Protein AF-A0A0M8T555-F1 (afdb_monomer_lite)

Sequence (77 aa):
MLKDGGSAAARQSVLEIFHKLGTTGEGIERYRMVALAVPPEADLPRIRKLLEHGAAEGWWHWEEGCVTAAWRSMATD

Secondary structure (DSSP, 8-state):
-GGGTT-HHHHHHHHHHHHTTT-EEEEEGGGTEEEEE--TTS-HHHHHHHHHHHHHTTS------S--HHHHTT---

Structure (mmCIF, N/CA/C/O backbone):
data_AF-A0A0M8T555-F1
#
_entry.id   AF-A0A0M8T555-F1
#
loop_
_atom_site.group_PDB
_atom_site.id
_atom_site.type_symbol
_atom_site.label_atom_id
_atom_site.label_alt_id
_atom_site.label_comp_id
_atom_site.label_asym_id
_atom_site.label_entity_id
_atom_site.label_seq_id
_atom_site.pdbx_PDB_ins_code
_atom_site.Cartn_x
_atom_site.Cartn_y
_atom_site.Cartn_z
_atom_site.occupancy
_atom_site.B_iso_or_equiv
_atom_site.auth_seq_id
_atom_site.auth_comp_id
_atom_site.auth_asym_id
_atom_site.auth_atom_id
_atom_site.pdbx_PDB_model_num
ATOM 1 N N . MET A 1 1 ? -1.454 4.424 9.405 1.00 54.25 1 MET A N 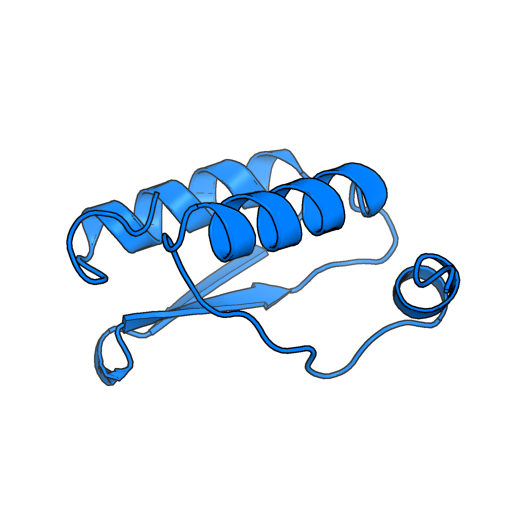1
ATOM 2 C CA . MET A 1 1 ? -2.543 3.414 9.317 1.00 54.25 1 MET A CA 1
ATOM 3 C C . MET A 1 1 ? -3.853 4.145 9.108 1.00 54.25 1 MET A C 1
ATOM 5 O O . MET A 1 1 ? -4.031 5.185 9.730 1.00 54.25 1 MET A O 1
ATOM 9 N N . LEU A 1 2 ? -4.759 3.642 8.267 1.00 58.78 2 LEU A N 1
ATOM 10 C CA . LEU A 1 2 ? -5.993 4.356 7.912 1.00 58.78 2 LEU A CA 1
ATOM 11 C C . LEU A 1 2 ? -7.090 4.294 9.001 1.00 58.78 2 LEU A C 1
ATOM 13 O O . LEU A 1 2 ? -8.267 4.171 8.703 1.00 58.78 2 LEU A O 1
ATOM 17 N N . LYS A 1 3 ? -6.701 4.386 10.278 1.00 62.41 3 LYS A N 1
ATOM 18 C CA . LYS A 1 3 ? -7.603 4.256 11.435 1.00 62.41 3 LYS A CA 1
ATOM 19 C C . LYS A 1 3 ? -8.518 5.472 11.623 1.00 62.41 3 LYS A C 1
ATOM 21 O O . LYS A 1 3 ? -9.633 5.324 12.103 1.00 62.41 3 LYS A O 1
ATOM 26 N N . ASP A 1 4 ? -8.103 6.643 11.140 1.00 72.31 4 ASP A N 1
ATOM 27 C CA . ASP A 1 4 ? -8.832 7.907 11.326 1.00 72.31 4 ASP A CA 1
ATOM 28 C C . ASP A 1 4 ? -9.713 8.260 10.115 1.00 72.31 4 ASP A C 1
ATOM 30 O O . ASP A 1 4 ? -9.787 9.413 9.685 1.00 72.31 4 ASP A O 1
ATOM 34 N N . GLY A 1 5 ? -10.314 7.245 9.485 1.00 74.19 5 GLY A N 1
ATOM 35 C CA . GLY A 1 5 ? -11.261 7.430 8.384 1.00 74.19 5 GLY A CA 1
ATOM 36 C C . GLY A 1 5 ? -10.672 8.099 7.139 1.00 74.19 5 GLY A C 1
ATOM 37 O O . GLY A 1 5 ? -11.399 8.818 6.455 1.00 74.19 5 GLY A O 1
ATOM 38 N N . GLY A 1 6 ? -9.380 7.894 6.851 1.00 82.06 6 GLY A N 1
ATOM 39 C CA . GLY A 1 6 ? -8.729 8.385 5.628 1.00 82.06 6 GLY A CA 1
ATOM 40 C C . GLY A 1 6 ? -8.203 9.822 5.663 1.00 82.06 6 GLY A C 1
ATOM 41 O O . GLY A 1 6 ? -8.028 10.437 4.605 1.00 82.06 6 GLY A O 1
ATOM 42 N N . SER A 1 7 ? -7.939 10.359 6.858 1.00 90.62 7 SER A N 1
ATOM 43 C CA . SER A 1 7 ? -7.317 11.677 7.044 1.00 90.62 7 SER A CA 1
ATOM 44 C C . SER A 1 7 ? -6.017 11.850 6.237 1.00 90.62 7 SER A C 1
ATOM 46 O O . SER A 1 7 ? -5.391 10.882 5.792 1.00 90.62 7 SER A O 1
ATOM 48 N N . ALA A 1 8 ? -5.585 13.099 6.038 1.00 92.88 8 ALA A N 1
ATOM 49 C CA . ALA A 1 8 ? -4.327 13.388 5.346 1.00 92.88 8 ALA A CA 1
ATOM 50 C C . ALA A 1 8 ? -3.127 12.711 6.035 1.00 92.88 8 ALA A C 1
ATOM 52 O O . ALA A 1 8 ? -2.343 12.033 5.375 1.00 92.88 8 ALA A O 1
ATOM 53 N N . ALA A 1 9 ? -3.040 12.803 7.366 1.00 93.00 9 ALA A N 1
ATOM 54 C CA . ALA A 1 9 ? -1.989 12.154 8.149 1.00 93.00 9 ALA A CA 1
ATOM 55 C C . ALA A 1 9 ? -2.035 10.622 8.028 1.00 93.00 9 ALA A C 1
ATOM 57 O O . ALA A 1 9 ? -1.001 9.967 7.896 1.00 93.00 9 ALA A O 1
ATOM 58 N N . ALA A 1 10 ? -3.237 10.042 8.014 1.00 91.75 10 ALA A N 1
ATOM 59 C CA . ALA A 1 10 ? -3.412 8.609 7.849 1.00 91.75 10 ALA A CA 1
ATOM 60 C C . ALA A 1 10 ? -2.913 8.116 6.480 1.00 91.75 10 ALA A C 1
ATOM 62 O O . ALA A 1 10 ? -2.188 7.120 6.424 1.00 91.75 10 ALA A O 1
ATOM 63 N N . ARG A 1 11 ? -3.255 8.829 5.396 1.00 95.00 11 ARG A N 1
ATOM 64 C CA . ARG A 1 11 ? -2.773 8.536 4.035 1.00 95.00 11 ARG A CA 1
ATOM 65 C C . ARG A 1 11 ? -1.262 8.722 3.917 1.00 95.00 11 ARG A C 1
ATOM 67 O O . ARG A 1 11 ? -0.591 7.847 3.378 1.00 95.00 11 ARG A O 1
ATOM 74 N N . GLN A 1 12 ? -0.722 9.793 4.493 1.00 96.06 12 GLN A N 1
ATOM 75 C CA . GLN A 1 12 ? 0.718 10.055 4.512 1.00 96.06 12 GLN A CA 1
ATOM 76 C C . GLN A 1 12 ? 1.492 8.940 5.233 1.00 96.06 12 GLN A C 1
ATOM 78 O O . GLN A 1 12 ? 2.466 8.415 4.704 1.00 96.06 12 GLN A O 1
ATOM 83 N N . SER A 1 13 ? 0.999 8.488 6.388 1.00 94.62 13 SER A N 1
ATOM 84 C CA . SER A 1 13 ? 1.586 7.359 7.117 1.00 94.62 13 SER A CA 1
ATOM 85 C C . SER A 1 13 ? 1.579 6.061 6.300 1.00 94.62 13 SER A C 1
ATOM 87 O O . SER A 1 13 ? 2.533 5.291 6.375 1.00 94.62 13 SER A O 1
ATOM 89 N N . VAL A 1 14 ? 0.521 5.795 5.525 1.00 95.12 14 VAL A N 1
ATOM 90 C CA . VAL A 1 14 ? 0.476 4.632 4.621 1.00 95.12 14 VAL A CA 1
ATOM 91 C C . VAL A 1 14 ? 1.545 4.768 3.534 1.00 95.12 14 VAL A C 1
ATOM 93 O O . VAL A 1 14 ? 2.347 3.851 3.373 1.00 95.12 14 VAL A O 1
ATOM 96 N N . LEU A 1 15 ? 1.621 5.917 2.855 1.00 97.50 15 LEU A N 1
ATOM 97 C CA . LEU A 1 15 ? 2.633 6.179 1.824 1.00 97.50 15 LEU A CA 1
ATOM 98 C C . LEU A 1 15 ? 4.059 5.968 2.345 1.00 97.50 15 LEU A C 1
ATOM 100 O O . LEU A 1 15 ? 4.846 5.277 1.708 1.00 97.50 15 LEU A O 1
ATOM 104 N N . GLU A 1 16 ? 4.383 6.485 3.529 1.00 97.88 16 GLU A N 1
ATOM 105 C CA . GLU A 1 16 ? 5.710 6.332 4.138 1.00 97.88 16 GLU A CA 1
ATOM 106 C C . GLU A 1 16 ? 6.058 4.882 4.485 1.00 97.88 16 GLU A C 1
ATOM 108 O O . GLU A 1 16 ? 7.215 4.473 4.366 1.00 97.88 16 GLU A O 1
ATOM 113 N N . ILE A 1 17 ? 5.077 4.093 4.932 1.00 97.12 17 ILE A N 1
ATOM 114 C CA . ILE A 1 17 ? 5.290 2.679 5.251 1.00 97.12 17 ILE A CA 1
ATOM 115 C C . ILE A 1 17 ? 5.573 1.887 3.974 1.00 97.12 17 ILE A C 1
ATOM 117 O O . ILE A 1 17 ? 6.552 1.146 3.932 1.00 97.12 17 ILE A O 1
ATOM 121 N N . PHE A 1 18 ? 4.747 2.052 2.940 1.00 97.69 18 PHE A N 1
ATOM 122 C CA . PHE A 1 18 ? 4.914 1.319 1.684 1.00 97.69 18 PHE A CA 1
ATOM 123 C C . PHE A 1 18 ? 6.139 1.800 0.891 1.00 97.69 18 PHE A C 1
ATOM 125 O O . PHE A 1 18 ? 6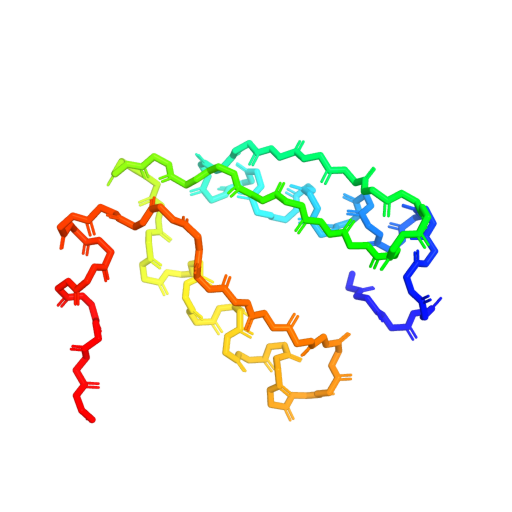.826 0.985 0.279 1.00 97.69 18 PHE A O 1
ATOM 132 N N . HIS A 1 19 ? 6.517 3.075 1.010 1.00 98.19 19 HIS A N 1
ATOM 133 C CA . HIS A 1 19 ? 7.747 3.590 0.411 1.00 98.19 19 HIS A CA 1
ATOM 134 C C . HIS A 1 19 ? 9.001 2.856 0.909 1.00 98.19 19 HIS A C 1
ATOM 136 O O . HIS A 1 19 ? 9.882 2.524 0.120 1.00 98.19 19 HIS A O 1
ATOM 142 N N . LYS A 1 20 ? 9.052 2.499 2.201 1.00 98.12 20 LYS A N 1
ATOM 143 C CA . LYS A 1 20 ? 10.146 1.686 2.772 1.00 98.12 20 LYS A CA 1
ATOM 144 C C . LYS A 1 20 ? 10.216 0.267 2.198 1.00 98.12 20 LYS A C 1
ATOM 146 O O . LYS A 1 20 ? 11.222 -0.405 2.397 1.00 98.12 20 LYS A O 1
ATOM 151 N N . LEU A 1 21 ? 9.162 -0.186 1.521 1.00 97.81 21 LEU A N 1
ATOM 152 C CA . LEU A 1 21 ? 9.090 -1.478 0.836 1.00 97.81 21 LEU A CA 1
ATOM 153 C C . LEU A 1 21 ? 9.390 -1.365 -0.667 1.00 97.81 21 LEU A C 1
ATOM 155 O O . LEU A 1 21 ? 9.288 -2.358 -1.380 1.00 97.81 21 LEU A O 1
ATOM 159 N N . GLY A 1 22 ? 9.768 -0.177 -1.149 1.00 97.94 22 GLY A N 1
ATOM 160 C CA . GLY A 1 22 ? 10.139 0.059 -2.545 1.00 97.94 22 GLY A CA 1
ATOM 161 C C . GLY A 1 22 ? 9.001 0.558 -3.436 1.00 97.94 22 GLY A C 1
ATOM 162 O O . GLY A 1 22 ? 9.164 0.583 -4.652 1.00 97.94 22 GLY A O 1
ATOM 163 N N . THR A 1 23 ? 7.858 0.966 -2.875 1.00 97.88 23 THR A N 1
ATOM 164 C CA . THR A 1 23 ? 6.768 1.553 -3.670 1.00 97.88 23 THR A CA 1
ATOM 165 C C . THR A 1 23 ? 6.924 3.066 -3.838 1.00 97.88 23 THR A C 1
ATOM 167 O O . THR A 1 23 ? 7.577 3.760 -3.050 1.00 97.88 23 THR A O 1
ATOM 170 N N . THR A 1 24 ? 6.214 3.609 -4.820 1.00 98.06 24 THR A N 1
ATOM 171 C CA . THR A 1 24 ? 5.806 5.022 -4.841 1.00 98.06 24 THR A CA 1
ATOM 172 C C . THR A 1 24 ? 4.282 5.102 -4.792 1.00 98.06 24 THR A C 1
ATOM 174 O O . THR A 1 24 ? 3.600 4.076 -4.828 1.00 98.06 24 THR A O 1
ATOM 177 N N . GLY A 1 25 ? 3.718 6.297 -4.643 1.00 96.69 25 GLY A N 1
ATOM 178 C CA . GLY A 1 25 ? 2.270 6.443 -4.614 1.00 96.69 25 GLY A CA 1
ATOM 179 C C . GLY A 1 25 ? 1.803 7.858 -4.330 1.00 96.69 25 GLY A C 1
ATOM 180 O O . GLY A 1 25 ? 2.604 8.751 -4.054 1.00 96.69 25 GLY A O 1
ATOM 181 N N . GLU A 1 26 ? 0.489 8.035 -4.365 1.00 97.69 26 GLU A N 1
ATOM 182 C CA . GLU A 1 26 ? -0.181 9.302 -4.092 1.00 97.69 26 GLU A CA 1
ATOM 183 C C . GLU A 1 26 ? -1.413 9.112 -3.203 1.00 97.69 26 GLU A C 1
ATOM 185 O O . GLU A 1 26 ? -2.088 8.081 -3.232 1.00 97.69 26 GLU A O 1
ATOM 190 N N . GLY A 1 27 ? -1.714 10.126 -2.391 1.00 96.38 27 GLY A N 1
ATOM 191 C CA . GLY A 1 27 ? -2.921 10.169 -1.574 1.00 96.38 27 GLY A CA 1
ATOM 192 C C . GLY A 1 27 ? -4.025 10.948 -2.282 1.00 96.38 27 GLY A C 1
ATOM 193 O O . GLY A 1 27 ? -3.877 12.139 -2.530 1.00 96.38 27 GLY A O 1
ATOM 194 N N . ILE A 1 28 ? -5.179 10.325 -2.507 1.00 95.44 28 ILE A N 1
ATOM 195 C CA . ILE A 1 28 ? -6.301 10.934 -3.229 1.00 95.44 28 ILE A CA 1
ATOM 196 C C . IL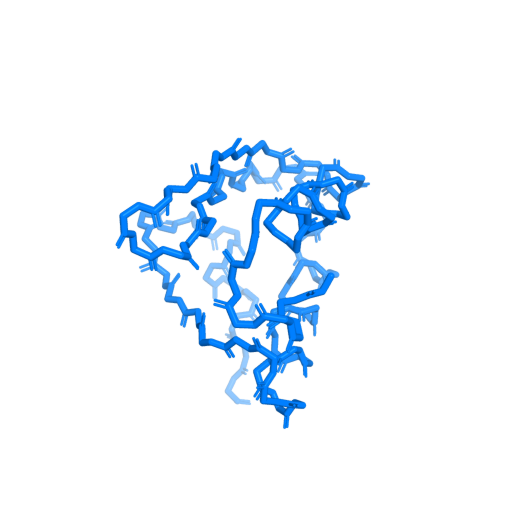E A 1 28 ? -7.386 11.336 -2.229 1.00 95.44 28 ILE A C 1
ATOM 198 O O . ILE A 1 28 ? -8.127 10.500 -1.711 1.00 95.44 28 ILE A O 1
ATOM 202 N N . GLU A 1 29 ? -7.468 12.633 -1.929 1.00 93.12 29 GLU A N 1
ATOM 203 C CA . GLU A 1 29 ? -8.290 13.162 -0.829 1.00 93.12 29 GLU A CA 1
ATOM 204 C C . GLU A 1 29 ? -9.778 12.917 -1.006 1.00 93.12 29 GLU A C 1
ATOM 206 O O . GLU A 1 29 ? -10.419 12.392 -0.097 1.00 93.12 29 GLU A O 1
ATOM 211 N N . ARG A 1 30 ? -10.303 13.222 -2.194 1.00 93.62 30 ARG A N 1
ATOM 212 C CA . ARG A 1 30 ? -11.721 13.053 -2.532 1.00 93.62 30 ARG A CA 1
ATOM 213 C C . ARG A 1 30 ? -12.250 11.655 -2.203 1.00 93.62 30 ARG A C 1
ATOM 215 O O . ARG A 1 30 ? -13.401 11.525 -1.800 1.00 93.62 30 ARG A O 1
ATOM 222 N N . TYR A 1 31 ? -11.418 10.631 -2.384 1.00 91.25 31 TYR A N 1
ATOM 223 C CA . TYR A 1 31 ? -11.792 9.229 -2.191 1.00 91.25 31 TYR A CA 1
ATOM 224 C C . TYR A 1 31 ? -11.196 8.619 -0.930 1.00 91.25 31 TYR A C 1
ATOM 226 O O . TYR A 1 31 ? -11.425 7.444 -0.663 1.00 91.25 31 TYR A O 1
ATOM 234 N N . ARG A 1 32 ? -10.435 9.402 -0.151 1.00 92.06 32 ARG A N 1
ATOM 235 C CA . ARG A 1 32 ? -9.745 8.924 1.051 1.00 92.06 32 ARG A CA 1
ATOM 236 C C . ARG A 1 32 ? -8.880 7.685 0.780 1.00 92.06 32 ARG A C 1
ATOM 238 O O . ARG A 1 32 ? -8.774 6.790 1.612 1.00 92.06 32 ARG A O 1
ATOM 245 N N . MET A 1 33 ? -8.245 7.674 -0.389 1.00 94.88 33 MET A N 1
ATOM 246 C CA . MET A 1 33 ? -7.528 6.529 -0.945 1.00 94.88 33 MET A CA 1
ATOM 247 C C . MET A 1 33 ? -6.029 6.809 -1.037 1.00 94.88 33 MET A C 1
ATOM 249 O O . MET A 1 33 ? -5.595 7.964 -1.052 1.00 94.88 33 MET A O 1
ATOM 253 N N . VAL A 1 34 ? -5.244 5.741 -1.119 1.00 96.62 34 VAL A N 1
ATOM 254 C CA . VAL A 1 34 ? -3.848 5.777 -1.550 1.00 96.62 34 VAL A CA 1
ATOM 255 C C . VAL A 1 34 ? -3.725 4.907 -2.795 1.00 96.62 34 VAL A C 1
ATOM 257 O O . VAL A 1 34 ? -4.143 3.754 -2.766 1.00 96.62 34 VAL A O 1
ATOM 260 N N . ALA A 1 35 ? -3.165 5.456 -3.870 1.00 97.12 35 ALA A N 1
ATOM 261 C CA . ALA A 1 35 ? -2.767 4.687 -5.043 1.00 97.12 35 ALA A CA 1
ATOM 262 C C . ALA A 1 35 ? -1.272 4.378 -4.932 1.00 97.12 35 ALA A C 1
ATOM 264 O O . ALA A 1 35 ? -0.470 5.290 -4.728 1.00 97.12 35 ALA A O 1
ATOM 265 N N . LEU A 1 36 ? -0.900 3.102 -5.033 1.00 97.94 36 LEU A N 1
ATOM 266 C CA . LEU A 1 36 ? 0.488 2.649 -4.949 1.00 97.94 36 LEU A CA 1
ATOM 267 C C . LEU A 1 36 ? 0.950 2.139 -6.312 1.00 97.94 36 LEU A C 1
ATOM 269 O O . LEU A 1 36 ? 0.284 1.307 -6.925 1.00 97.94 36 LEU A O 1
ATOM 273 N N . ALA A 1 37 ? 2.120 2.591 -6.751 1.00 97.44 37 ALA A N 1
ATOM 274 C CA . ALA A 1 37 ? 2.860 1.960 -7.830 1.00 97.44 37 ALA A CA 1
ATOM 275 C C . ALA A 1 37 ? 3.868 0.982 -7.216 1.00 97.44 37 ALA A C 1
ATOM 277 O O . ALA A 1 37 ? 4.752 1.374 -6.446 1.00 97.44 37 ALA A O 1
ATOM 278 N N . VAL A 1 38 ? 3.711 -0.299 -7.547 1.00 96.88 38 VAL A N 1
ATOM 279 C CA . VAL A 1 38 ? 4.533 -1.394 -7.024 1.00 96.88 38 VAL A CA 1
ATOM 280 C C . VAL A 1 38 ? 5.431 -1.922 -8.151 1.00 96.88 38 VAL A C 1
ATOM 282 O O . VAL A 1 38 ? 4.950 -2.678 -8.999 1.00 96.88 38 VAL A O 1
ATOM 285 N N . PRO A 1 39 ? 6.712 -1.514 -8.217 1.00 94.69 39 PRO A N 1
ATOM 286 C CA . PRO A 1 39 ? 7.648 -2.060 -9.195 1.00 94.69 39 PRO A CA 1
ATOM 287 C C . PRO A 1 39 ? 8.001 -3.521 -8.853 1.00 94.69 39 PRO A C 1
ATOM 289 O O . PRO A 1 39 ? 7.884 -3.923 -7.694 1.00 94.69 39 PRO A O 1
ATOM 292 N N . PRO A 1 40 ? 8.427 -4.339 -9.831 1.00 90.56 40 PRO A N 1
ATOM 293 C CA . PRO A 1 40 ? 8.711 -5.758 -9.604 1.00 90.56 40 PRO A CA 1
ATOM 294 C C . PRO A 1 40 ? 9.880 -6.023 -8.639 1.00 90.56 40 PRO A C 1
ATOM 296 O O . PRO A 1 40 ? 9.964 -7.116 -8.090 1.00 90.56 40 PRO A O 1
ATOM 299 N N . GLU A 1 41 ? 10.755 -5.043 -8.408 1.00 92.88 41 GLU A N 1
ATOM 300 C CA . GLU A 1 41 ? 11.889 -5.117 -7.477 1.00 92.88 41 GLU A CA 1
ATOM 301 C C . GLU A 1 41 ? 11.513 -4.786 -6.023 1.00 92.88 41 GLU A C 1
ATOM 303 O O . GLU A 1 41 ? 12.347 -4.924 -5.126 1.00 92.88 41 GLU A O 1
ATOM 308 N N . ALA A 1 42 ? 10.287 -4.315 -5.775 1.00 96.75 42 ALA A N 1
ATOM 309 C CA . ALA A 1 42 ? 9.804 -4.033 -4.429 1.00 96.75 42 ALA A CA 1
ATOM 310 C C . ALA A 1 42 ? 9.694 -5.318 -3.584 1.00 96.75 42 ALA A C 1
ATOM 312 O O . ALA A 1 42 ? 9.655 -6.433 -4.106 1.00 96.75 42 ALA A O 1
ATOM 313 N N . ASP A 1 43 ? 9.589 -5.172 -2.260 1.00 97.00 43 ASP A N 1
ATOM 314 C CA . ASP A 1 43 ? 9.373 -6.300 -1.340 1.00 97.00 43 ASP A CA 1
ATOM 315 C C . ASP A 1 43 ? 7.915 -6.786 -1.428 1.00 97.00 43 ASP A C 1
ATOM 317 O O . ASP A 1 43 ? 7.084 -6.531 -0.550 1.00 97.00 43 ASP A O 1
ATOM 321 N N . LEU A 1 44 ? 7.586 -7.450 -2.542 1.00 95.75 44 LEU A N 1
ATOM 322 C CA . LEU A 1 44 ? 6.224 -7.866 -2.861 1.00 95.75 44 LEU A CA 1
ATOM 323 C C . LEU A 1 44 ? 5.604 -8.736 -1.748 1.00 95.75 44 LEU A C 1
ATOM 325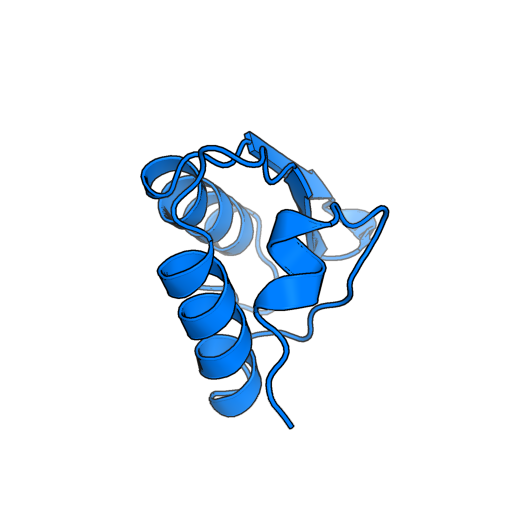 O O . LEU A 1 44 ? 4.493 -8.403 -1.318 1.00 95.75 44 LEU A O 1
ATOM 329 N N . PRO A 1 45 ? 6.285 -9.774 -1.197 1.00 95.75 45 PRO A N 1
ATOM 330 C CA . PRO A 1 45 ? 5.756 -10.585 -0.093 1.00 95.75 45 PRO A CA 1
ATOM 331 C C . PRO A 1 45 ? 5.321 -9.759 1.112 1.00 95.75 45 PRO A C 1
ATOM 333 O O . PRO A 1 45 ? 4.242 -9.977 1.671 1.00 95.75 45 PRO A O 1
ATOM 336 N N . ARG A 1 46 ? 6.133 -8.776 1.506 1.00 96.75 46 ARG A N 1
ATOM 337 C CA . ARG A 1 46 ? 5.820 -7.931 2.654 1.00 96.75 46 ARG A CA 1
ATOM 338 C C . ARG A 1 46 ? 4.717 -6.923 2.359 1.00 96.75 46 ARG A C 1
ATOM 340 O O . ARG A 1 46 ? 3.891 -6.678 3.238 1.00 96.75 46 ARG A O 1
ATOM 347 N N . ILE A 1 47 ? 4.680 -6.376 1.143 1.00 96.81 47 ILE A N 1
ATOM 348 C CA . ILE A 1 47 ? 3.608 -5.489 0.671 1.00 96.81 47 ILE A CA 1
ATOM 349 C C . ILE A 1 47 ? 2.264 -6.216 0.744 1.00 96.81 47 ILE A C 1
ATOM 351 O O . ILE A 1 47 ? 1.335 -5.708 1.372 1.00 96.81 47 ILE A O 1
ATOM 355 N N . ARG A 1 48 ? 2.169 -7.425 0.177 1.00 95.31 48 ARG A N 1
ATOM 356 C CA . ARG A 1 48 ? 0.923 -8.205 0.171 1.00 95.31 48 ARG A CA 1
ATOM 357 C C . ARG A 1 48 ? 0.465 -8.560 1.582 1.00 95.31 48 ARG A C 1
ATOM 359 O O . ARG A 1 48 ? -0.673 -8.268 1.939 1.00 95.31 48 ARG A O 1
ATOM 366 N N . LYS A 1 49 ? 1.379 -9.050 2.427 1.00 95.88 49 LYS A N 1
ATOM 367 C CA . LYS A 1 49 ? 1.084 -9.342 3.837 1.00 95.88 49 LYS A CA 1
ATOM 368 C C . LYS A 1 49 ? 0.540 -8.121 4.584 1.00 95.88 49 LYS A C 1
ATOM 370 O O . LYS A 1 49 ? -0.358 -8.257 5.410 1.00 95.88 49 LYS A O 1
ATOM 375 N N . LEU A 1 50 ? 1.086 -6.930 4.330 1.00 96.12 50 LEU A N 1
ATOM 376 C CA . LEU A 1 50 ? 0.617 -5.707 4.978 1.00 96.12 50 LEU A CA 1
ATOM 377 C C . LEU A 1 50 ? -0.781 -5.307 4.491 1.00 96.12 50 LEU A C 1
ATOM 379 O O . LEU A 1 50 ? -1.612 -4.937 5.320 1.00 96.12 50 LEU A O 1
ATOM 383 N N . LEU A 1 51 ? -1.045 -5.399 3.183 1.00 95.81 51 LEU A N 1
ATOM 384 C CA . LEU A 1 51 ? -2.367 -5.135 2.603 1.00 95.81 51 LEU A CA 1
ATOM 3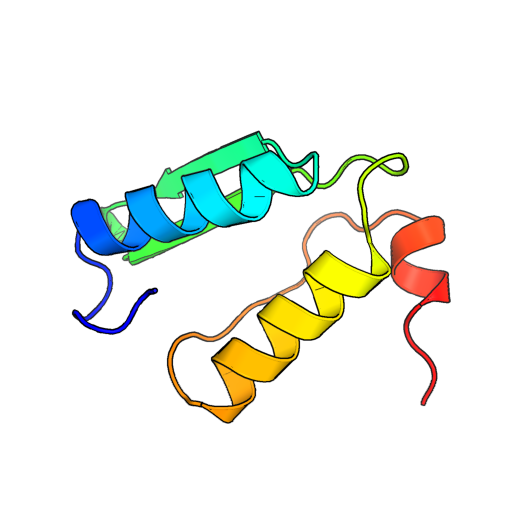85 C C . LEU A 1 51 ? -3.432 -6.067 3.188 1.00 95.81 51 LEU A C 1
ATOM 387 O O . LEU A 1 51 ? -4.460 -5.583 3.665 1.00 95.81 51 LEU A O 1
ATOM 391 N N . GLU A 1 52 ? -3.157 -7.373 3.209 1.00 95.62 52 GLU A N 1
ATOM 392 C CA . GLU A 1 52 ? -4.035 -8.408 3.766 1.00 95.62 52 GLU A CA 1
ATOM 393 C C . GLU A 1 52 ? -4.268 -8.208 5.266 1.00 95.62 52 GLU A C 1
ATOM 395 O O . GLU A 1 52 ? -5.411 -8.214 5.719 1.00 95.62 52 GLU A O 1
ATOM 400 N N . HIS A 1 53 ? -3.206 -7.958 6.039 1.00 94.94 53 HIS A N 1
ATOM 401 C CA . HIS A 1 53 ? -3.328 -7.714 7.474 1.00 94.94 53 HIS A CA 1
ATOM 402 C C . HIS A 1 53 ? -4.176 -6.474 7.772 1.00 94.94 53 HIS A C 1
ATOM 404 O O . HIS A 1 53 ? -5.072 -6.533 8.608 1.00 94.94 53 HIS A O 1
ATOM 410 N N . GLY A 1 54 ? -3.946 -5.364 7.066 1.00 93.69 54 GLY A N 1
ATOM 411 C CA . GLY A 1 54 ? -4.749 -4.161 7.271 1.00 93.69 54 GLY A CA 1
ATOM 412 C C . GLY A 1 54 ? -6.209 -4.323 6.849 1.00 93.69 54 GLY A C 1
ATOM 413 O O . GLY A 1 54 ? -7.076 -3.708 7.467 1.00 93.69 54 GLY A O 1
ATOM 414 N N . ALA A 1 55 ? -6.499 -5.184 5.868 1.00 94.75 55 ALA A N 1
ATOM 415 C CA . ALA A 1 55 ? -7.870 -5.551 5.528 1.00 94.75 55 ALA A CA 1
ATOM 416 C C . ALA A 1 55 ? -8.527 -6.407 6.620 1.00 94.75 55 ALA A C 1
ATOM 418 O O . ALA A 1 55 ? -9.651 -6.116 7.026 1.00 94.75 55 ALA A O 1
ATOM 419 N N . ALA A 1 56 ? -7.818 -7.411 7.147 1.00 95.75 56 ALA A N 1
ATOM 420 C CA . ALA A 1 56 ? -8.309 -8.267 8.229 1.00 95.75 56 ALA A CA 1
ATOM 421 C C . ALA A 1 56 ? -8.596 -7.482 9.522 1.00 95.75 56 ALA A C 1
ATOM 423 O O . ALA A 1 56 ? -9.569 -7.760 10.217 1.00 95.75 56 ALA A O 1
ATOM 424 N N . GLU A 1 57 ? -7.788 -6.463 9.814 1.00 93.75 57 GLU A N 1
ATOM 425 C CA . GLU A 1 57 ? -7.968 -5.568 10.964 1.00 93.75 57 GLU A CA 1
ATOM 426 C C . GLU A 1 57 ? -8.992 -4.442 10.715 1.00 93.75 57 GLU A C 1
ATOM 428 O O . GLU A 1 57 ? -9.191 -3.573 11.568 1.00 93.75 57 GLU A O 1
ATOM 433 N N . GLY A 1 58 ? -9.621 -4.409 9.534 1.00 91.50 58 GLY A N 1
ATOM 434 C CA . GLY A 1 58 ? -10.619 -3.403 9.169 1.00 91.50 58 GLY A CA 1
ATOM 435 C C . GLY A 1 58 ? -10.058 -1.989 9.002 1.00 91.50 58 GLY A C 1
ATOM 436 O O . GLY A 1 58 ? -10.802 -1.016 9.102 1.00 91.50 58 GLY A O 1
ATOM 437 N N . TRP A 1 59 ? -8.751 -1.837 8.768 1.00 92.12 59 TRP A N 1
ATOM 438 C CA . TRP A 1 59 ? -8.139 -0.523 8.553 1.00 92.12 59 TRP A CA 1
ATOM 439 C C . TRP A 1 59 ? -8.440 0.028 7.162 1.00 92.12 59 TRP A C 1
ATOM 441 O O . TRP A 1 59 ? -8.526 1.241 6.999 1.00 92.12 59 TRP A O 1
ATOM 451 N N . TRP A 1 60 ? -8.552 -0.837 6.155 1.00 92.56 60 TRP A N 1
ATOM 452 C CA . TRP A 1 60 ? -8.820 -0.450 4.771 1.00 92.56 60 TRP A CA 1
ATOM 453 C C . TRP A 1 60 ? -9.392 -1.611 3.957 1.00 92.56 60 TRP A C 1
ATOM 455 O O . TRP A 1 60 ? -9.281 -2.772 4.337 1.00 92.56 60 TRP A O 1
ATOM 465 N N . HIS A 1 61 ? -9.919 -1.288 2.780 1.00 93.25 61 HIS A N 1
ATOM 466 C CA . HIS A 1 61 ? -10.050 -2.227 1.667 1.00 93.25 61 HIS A CA 1
ATOM 467 C C . HIS A 1 61 ? -8.969 -1.914 0.628 1.00 93.25 61 HIS A C 1
ATOM 469 O O . HIS A 1 61 ? -8.450 -0.796 0.595 1.00 93.25 61 HIS A O 1
ATOM 475 N N . TRP A 1 62 ? -8.614 -2.891 -0.201 1.00 95.50 62 TRP A N 1
ATOM 476 C CA . TRP A 1 62 ? -7.652 -2.704 -1.283 1.00 95.50 62 TRP A CA 1
ATOM 477 C C . TRP A 1 62 ? -8.080 -3.494 -2.518 1.00 95.50 62 TRP A C 1
ATOM 479 O O . TRP A 1 62 ? -8.787 -4.494 -2.409 1.00 95.50 62 TRP A O 1
ATOM 489 N N . GLU A 1 63 ? -7.649 -3.018 -3.680 1.00 95.50 63 GLU A N 1
ATOM 490 C CA . GLU A 1 63 ? -7.931 -3.611 -4.984 1.00 95.50 63 GLU A CA 1
ATOM 491 C C . GLU A 1 63 ? -6.653 -3.634 -5.825 1.00 95.50 63 GLU A C 1
ATOM 493 O O . GLU A 1 63 ? -5.720 -2.857 -5.601 1.00 95.50 63 GLU A O 1
ATOM 498 N N . GLU A 1 64 ? -6.618 -4.530 -6.805 1.00 95.69 64 GLU A N 1
ATOM 499 C CA . GLU A 1 64 ? -5.512 -4.666 -7.745 1.00 95.69 64 GLU A CA 1
ATOM 500 C C . GLU A 1 64 ? -5.797 -3.891 -9.034 1.00 95.69 64 GLU A C 1
ATOM 502 O O . GLU A 1 64 ? -6.788 -4.136 -9.721 1.00 95.69 64 GLU A O 1
ATOM 507 N N . GLY A 1 65 ? -4.888 -2.990 -9.407 1.00 91.88 65 GLY A N 1
ATOM 508 C CA . GLY A 1 65 ? -4.905 -2.296 -10.692 1.00 91.88 65 GLY A CA 1
ATOM 509 C C . GLY A 1 65 ? -3.594 -2.523 -11.435 1.00 91.88 65 GLY A C 1
ATOM 510 O O . GLY A 1 65 ? -2.530 -2.342 -10.857 1.00 91.88 65 GLY A O 1
ATOM 511 N N . CYS A 1 66 ? -3.664 -2.904 -12.715 1.00 92.44 66 CYS A N 1
ATOM 512 C CA . CYS A 1 66 ? -2.494 -3.066 -13.592 1.00 92.44 66 CYS A CA 1
ATOM 513 C C . CYS A 1 66 ? -1.351 -3.908 -12.972 1.00 92.44 66 CYS A C 1
ATOM 515 O O . CYS A 1 66 ? -0.246 -3.426 -12.730 1.00 92.44 66 CYS A O 1
ATOM 517 N N . VAL A 1 67 ? -1.622 -5.184 -12.690 1.00 92.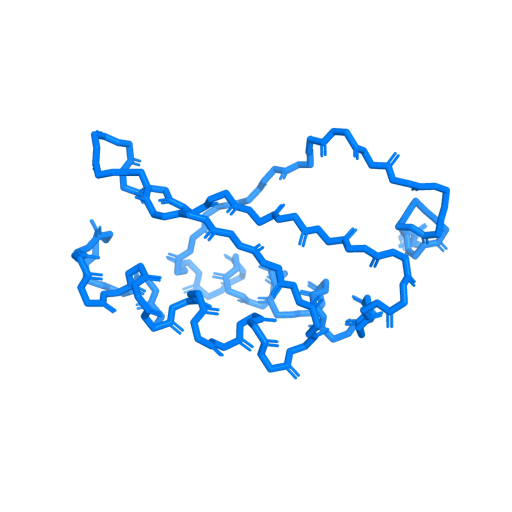06 67 VAL A N 1
ATOM 518 C CA . VAL A 1 67 ? -0.670 -6.071 -11.997 1.00 92.06 67 VAL A CA 1
ATOM 519 C C . VAL A 1 67 ? 0.392 -6.679 -12.918 1.00 92.06 67 VAL A C 1
ATOM 521 O O . VAL A 1 67 ? 0.123 -7.043 -14.066 1.00 92.06 67 VAL A O 1
ATOM 524 N N . THR A 1 68 ? 1.598 -6.860 -12.377 1.00 91.12 68 THR A N 1
ATOM 525 C CA . THR A 1 68 ? 2.712 -7.549 -13.046 1.00 91.12 68 THR A CA 1
ATOM 526 C C . THR A 1 68 ? 2.609 -9.072 -12.895 1.00 91.12 68 THR A C 1
ATOM 528 O O . THR A 1 68 ? 1.889 -9.591 -12.040 1.00 91.12 68 THR A O 1
ATOM 531 N N . ALA A 1 69 ? 3.357 -9.820 -13.712 1.00 91.81 69 ALA A N 1
ATOM 532 C CA . ALA A 1 69 ? 3.438 -11.278 -13.580 1.00 91.81 69 ALA A CA 1
ATOM 533 C C . ALA A 1 69 ? 4.020 -11.711 -12.221 1.00 91.81 69 ALA A C 1
ATOM 535 O O . ALA A 1 69 ? 3.515 -12.655 -11.617 1.00 91.81 69 ALA A O 1
ATOM 536 N N . ALA A 1 70 ? 5.027 -10.985 -11.719 1.00 90.94 70 ALA A N 1
ATOM 537 C CA . ALA A 1 70 ? 5.620 -11.231 -10.405 1.00 90.94 70 ALA A CA 1
ATOM 538 C C . ALA A 1 70 ? 4.574 -11.101 -9.287 1.00 90.94 70 ALA A C 1
ATOM 540 O O . ALA A 1 70 ? 4.459 -11.996 -8.454 1.00 90.94 70 ALA A O 1
ATOM 541 N N . TRP A 1 71 ? 3.738 -10.058 -9.333 1.00 92.19 71 TRP A N 1
ATOM 542 C CA . TRP A 1 71 ? 2.634 -9.888 -8.386 1.00 92.19 71 TRP A CA 1
ATOM 543 C C . TRP A 1 71 ? 1.647 -11.061 -8.430 1.00 92.19 71 TRP A C 1
ATOM 545 O O . TRP A 1 71 ? 1.337 -11.657 -7.401 1.00 92.19 71 TRP A O 1
ATOM 555 N N . ARG A 1 72 ? 1.201 -11.452 -9.632 1.00 90.50 72 ARG A N 1
ATOM 556 C CA . ARG A 1 72 ? 0.253 -12.567 -9.808 1.00 90.50 72 ARG A CA 1
ATOM 557 C C . ARG A 1 72 ? 0.792 -13.894 -9.287 1.00 90.50 72 ARG A C 1
ATOM 559 O O . ARG A 1 72 ? 0.032 -14.660 -8.711 1.00 90.50 72 ARG A O 1
ATOM 566 N N . SER A 1 73 ? 2.088 -14.156 -9.457 1.00 88.94 73 SER A N 1
ATOM 567 C CA . SER A 1 73 ? 2.705 -15.405 -8.992 1.00 88.94 73 SER A CA 1
ATOM 568 C C . SER A 1 73 ? 2.730 -15.569 -7.471 1.00 88.94 73 SER A C 1
ATOM 570 O O . SER A 1 73 ? 2.999 -16.662 -6.985 1.00 88.94 73 SER A O 1
ATOM 572 N N . MET A 1 74 ? 2.439 -14.508 -6.714 1.00 82.94 74 MET A N 1
ATOM 573 C CA . MET A 1 74 ? 2.333 -14.592 -5.262 1.00 82.94 74 MET A CA 1
ATOM 574 C C . MET A 1 74 ? 0.966 -15.045 -4.762 1.00 82.94 74 MET A C 1
ATOM 576 O O . MET A 1 74 ? 0.862 -15.465 -3.610 1.00 82.94 74 MET A O 1
ATOM 580 N N . ALA A 1 75 ? -0.085 -14.919 -5.576 1.00 65.75 75 ALA A N 1
ATOM 581 C CA . ALA A 1 75 ? -1.385 -15.456 -5.219 1.00 65.75 75 ALA A CA 1
ATOM 582 C C . ALA A 1 75 ? -1.279 -16.983 -5.255 1.00 65.75 75 ALA A C 1
ATOM 584 O O . ALA A 1 75 ? -1.270 -17.593 -6.318 1.00 65.75 75 ALA A O 1
ATOM 585 N N . THR A 1 76 ? -1.116 -17.583 -4.081 1.00 55.16 76 THR A N 1
ATOM 586 C CA . THR A 1 76 ? -1.323 -19.018 -3.887 1.00 55.16 76 THR A CA 1
ATOM 587 C C . THR A 1 76 ? -2.663 -19.161 -3.175 1.00 55.16 76 THR A C 1
ATOM 589 O O . THR A 1 76 ? -2.927 -18.370 -2.266 1.00 55.16 76 THR A O 1
ATOM 592 N N . ASP A 1 77 ? -3.489 -20.081 -3.680 1.00 44.31 77 ASP A N 1
ATOM 593 C CA . ASP A 1 77 ? -4.873 -20.368 -3.268 1.00 44.31 77 ASP A CA 1
ATOM 594 C C . ASP A 1 77 ? -5.104 -20.432 -1.748 1.00 44.31 77 ASP A C 1
ATOM 596 O O . ASP A 1 77 ? -4.244 -20.998 -1.028 1.00 44.31 77 ASP A O 1
#

Radius of gyration: 12.18 Å; chains: 1; bounding box: 24×34×25 Å

pLDDT: mean 90.95, std 11.07, range [44.31, 98.19]

Foldseek 3Di:
DQQPVLDPVSQVVVQVVQVVQVWHWDQDRVVSDIDIDDDLPGNLVVVVVVQVVCVVVVSDHDDDDPDDPSNVVPDDD